Protein AF-T0TE32-F1 (afdb_monomer_lite)

Sequence (112 aa):
MQHVFIIGSRGLPAKYGGFETFVEELVKNKQSSDIVYHVACLSDDKHHTHFKYEGADCFTIKAPKIGPARVIAYDMMAITYGLKMVKRSGIKNLFFISWATRLVLLLRPLQD

Radius of gyration: 13.44 Å; chains: 1; bounding box: 39×27×35 Å

Structure (mmCIF, N/CA/C/O backbone):
data_AF-T0TE32-F1
#
_entry.id   AF-T0TE32-F1
#
loop_
_atom_site.group_PDB
_atom_site.id
_atom_site.type_symbol
_atom_site.label_atom_id
_atom_site.label_alt_id
_atom_site.label_comp_id
_atom_site.label_asym_id
_atom_site.label_entity_id
_atom_site.label_seq_id
_atom_site.pdbx_PDB_ins_code
_atom_site.Cartn_x
_atom_site.Cartn_y
_atom_site.Cartn_z
_atom_site.occupancy
_atom_site.B_iso_or_equiv
_atom_site.auth_seq_id
_atom_site.auth_comp_id
_atom_site.auth_asym_id
_atom_site.auth_atom_id
_atom_site.pdbx_PDB_model_num
ATOM 1 N N . MET A 1 1 ? -19.219 1.142 9.852 1.00 81.06 1 MET A N 1
ATOM 2 C CA . MET A 1 1 ? -17.864 0.766 9.408 1.00 81.06 1 MET A CA 1
ATOM 3 C C . MET A 1 1 ? -17.471 1.600 8.194 1.00 81.06 1 MET A C 1
ATOM 5 O O . MET A 1 1 ? -18.241 1.676 7.240 1.00 81.06 1 MET A O 1
ATOM 9 N N . GLN A 1 2 ? -16.334 2.284 8.265 1.00 84.38 2 GLN A N 1
ATOM 10 C CA . GLN A 1 2 ? -15.819 3.203 7.250 1.00 84.38 2 GLN A CA 1
ATOM 11 C C . GLN A 1 2 ? -14.588 2.590 6.586 1.00 84.38 2 GLN A C 1
ATOM 13 O O . GLN A 1 2 ? -13.677 2.140 7.275 1.00 84.38 2 GLN A O 1
ATOM 18 N N . HIS A 1 3 ? -14.550 2.587 5.255 1.00 88.94 3 HIS A N 1
ATOM 19 C CA . HIS A 1 3 ? -13.437 2.016 4.505 1.00 88.94 3 HIS A CA 1
ATOM 20 C C . HIS A 1 3 ? -12.586 3.125 3.889 1.00 88.94 3 HIS A C 1
ATOM 22 O O . HIS A 1 3 ? -13.089 4.003 3.182 1.00 88.94 3 HIS A O 1
ATOM 28 N N . VAL A 1 4 ? -11.285 3.073 4.156 1.00 89.50 4 VAL A N 1
ATOM 29 C CA . VAL A 1 4 ? -10.306 4.058 3.696 1.00 89.50 4 VAL A CA 1
ATOM 30 C C . VAL A 1 4 ? -9.287 3.345 2.821 1.00 89.50 4 VAL A C 1
ATOM 32 O O . VAL A 1 4 ? -8.547 2.488 3.295 1.00 89.50 4 VAL A O 1
ATOM 35 N N . PHE A 1 5 ? -9.259 3.691 1.539 1.00 91.06 5 PHE A N 1
ATOM 36 C CA . PHE A 1 5 ? -8.323 3.159 0.562 1.00 91.06 5 PHE A CA 1
ATOM 37 C C . PHE A 1 5 ? -7.152 4.127 0.390 1.00 91.06 5 PHE A C 1
ATOM 39 O O . PHE A 1 5 ? -7.321 5.307 0.085 1.00 91.06 5 PHE A O 1
ATOM 46 N N . ILE A 1 6 ? -5.943 3.623 0.582 1.00 91.19 6 ILE A N 1
ATOM 47 C CA . ILE A 1 6 ? -4.711 4.402 0.526 1.00 91.19 6 ILE A CA 1
ATOM 48 C C . ILE A 1 6 ? -3.917 3.933 -0.688 1.00 91.19 6 ILE A C 1
ATOM 50 O O . ILE A 1 6 ? -3.513 2.772 -0.770 1.00 91.19 6 ILE A O 1
ATOM 54 N N . ILE A 1 7 ? -3.714 4.844 -1.635 1.00 89.44 7 ILE A N 1
ATOM 55 C CA . ILE A 1 7 ? -3.058 4.615 -2.922 1.00 89.44 7 ILE A CA 1
ATOM 56 C C . ILE A 1 7 ? -1.812 5.507 -3.003 1.00 89.44 7 ILE A C 1
ATOM 58 O O . ILE A 1 7 ? -1.725 6.537 -2.341 1.00 89.44 7 ILE A O 1
ATOM 62 N N . GLY A 1 8 ? -0.808 5.108 -3.779 1.00 83.88 8 GLY A N 1
ATOM 63 C CA . GLY A 1 8 ? 0.443 5.863 -3.902 1.00 83.88 8 GLY A CA 1
ATOM 64 C C . GLY A 1 8 ? 1.487 5.565 -2.820 1.00 83.88 8 GLY A C 1
ATOM 65 O O . GLY A 1 8 ? 2.604 6.067 -2.907 1.00 83.88 8 GLY A O 1
ATOM 66 N N . SER A 1 9 ? 1.183 4.711 -1.834 1.00 87.50 9 SER A N 1
ATOM 67 C CA . SER A 1 9 ? 2.230 4.048 -1.038 1.00 87.50 9 SER A CA 1
ATOM 68 C C . SER A 1 9 ? 2.878 2.948 -1.882 1.00 87.50 9 SER A C 1
ATOM 70 O O . SER A 1 9 ? 2.169 2.266 -2.625 1.00 87.50 9 SER A O 1
ATOM 72 N N . ARG A 1 10 ? 4.200 2.729 -1.788 1.00 88.06 10 ARG A N 1
ATOM 73 C CA . ARG A 1 10 ? 4.812 1.535 -2.412 1.00 88.06 10 ARG A CA 1
ATOM 74 C C . ARG A 1 10 ? 4.502 0.267 -1.623 1.00 88.06 10 ARG A C 1
ATOM 76 O O . ARG A 1 10 ? 4.596 -0.820 -2.184 1.00 88.06 10 ARG A O 1
ATOM 83 N N . GLY A 1 11 ? 4.089 0.398 -0.368 1.00 89.19 11 GLY A N 1
ATOM 84 C CA . GLY A 1 11 ? 3.579 -0.692 0.446 1.00 89.19 11 GLY A CA 1
ATOM 85 C C . GLY A 1 11 ? 3.918 -0.536 1.921 1.00 89.19 11 GLY A C 1
ATOM 86 O O . GLY A 1 11 ? 4.486 0.469 2.341 1.00 89.19 11 GLY A O 1
ATOM 87 N N . LEU A 1 12 ? 3.542 -1.553 2.689 1.00 92.81 12 LEU A N 1
ATOM 88 C CA . LEU A 1 12 ? 3.863 -1.702 4.104 1.00 92.81 12 LEU A CA 1
ATOM 89 C C . LEU A 1 12 ? 4.585 -3.044 4.324 1.00 92.81 12 LEU A C 1
ATOM 91 O O . LEU A 1 12 ? 4.244 -4.014 3.634 1.00 92.81 12 LEU A O 1
ATOM 95 N N . PRO A 1 13 ? 5.558 -3.142 5.249 1.00 94.31 13 PRO A N 1
ATOM 96 C CA . PRO A 1 13 ? 6.126 -2.073 6.085 1.00 94.31 13 PRO A CA 1
ATOM 97 C C . PRO A 1 13 ? 6.863 -1.001 5.269 1.00 94.31 13 PRO A C 1
ATOM 99 O O . PRO A 1 13 ? 7.302 -1.268 4.145 1.00 94.31 13 PRO A O 1
ATOM 102 N N . ALA A 1 14 ? 6.996 0.200 5.833 1.00 92.88 14 ALA A N 1
ATOM 103 C CA . ALA A 1 14 ? 7.670 1.313 5.168 1.00 92.88 14 ALA A CA 1
ATOM 104 C C . ALA A 1 14 ? 9.163 1.011 4.948 1.00 92.88 14 ALA A C 1
ATOM 106 O O . ALA A 1 14 ? 9.855 0.549 5.854 1.00 92.88 14 ALA A O 1
ATOM 107 N N . LYS A 1 15 ? 9.676 1.287 3.743 1.00 90.69 15 LYS A N 1
ATOM 108 C CA . LYS A 1 15 ? 11.087 1.038 3.384 1.00 90.69 15 LYS A CA 1
ATOM 109 C C . LYS A 1 15 ? 11.825 2.289 2.937 1.00 90.69 15 LYS A C 1
ATOM 111 O O . LYS A 1 15 ? 13.032 2.378 3.136 1.00 90.69 15 LYS A O 1
ATOM 116 N N . TYR A 1 16 ? 11.120 3.234 2.318 1.00 82.69 16 TYR A N 1
ATOM 117 C CA . TYR A 1 16 ? 11.744 4.387 1.660 1.00 82.69 16 TYR A CA 1
ATOM 118 C C . TYR A 1 16 ? 11.453 5.727 2.349 1.00 82.69 16 TYR A C 1
ATOM 120 O O . TYR A 1 16 ? 11.928 6.764 1.889 1.00 82.69 16 TYR A O 1
ATOM 128 N N . GLY A 1 17 ? 10.703 5.719 3.454 1.00 84.88 17 GLY A N 1
ATOM 129 C CA . GLY A 1 17 ? 10.315 6.936 4.163 1.00 84.88 17 GLY A CA 1
ATOM 130 C C . GLY A 1 17 ? 9.141 7.675 3.509 1.00 84.88 17 GLY A C 1
ATOM 131 O O . GLY A 1 17 ? 8.406 7.133 2.679 1.00 84.88 17 GLY A O 1
ATOM 132 N N . GLY A 1 18 ? 8.951 8.942 3.880 1.00 87.19 18 GLY A N 1
ATOM 133 C CA . GLY A 1 18 ? 7.950 9.821 3.270 1.00 87.19 18 GLY A CA 1
ATOM 134 C C . GLY A 1 18 ? 6.516 9.327 3.477 1.00 87.19 18 GLY A C 1
ATOM 135 O O . GLY A 1 18 ? 6.079 9.120 4.610 1.00 87.19 18 GLY A O 1
ATOM 136 N N . PHE A 1 19 ? 5.769 9.151 2.382 1.00 87.25 19 PHE A N 1
ATOM 137 C CA . PHE A 1 19 ? 4.373 8.712 2.456 1.00 87.25 19 PHE A CA 1
ATOM 138 C C . PHE A 1 19 ? 4.215 7.324 3.068 1.00 87.25 19 PHE A C 1
ATOM 140 O O . PHE A 1 19 ? 3.259 7.101 3.799 1.00 87.25 19 PHE A O 1
ATOM 147 N N . GLU A 1 20 ? 5.147 6.404 2.805 1.00 90.69 20 GLU A N 1
ATOM 148 C CA . GLU A 1 20 ? 5.081 5.050 3.364 1.00 90.69 20 GLU A CA 1
ATOM 149 C C . GLU A 1 20 ? 5.088 5.093 4.892 1.00 90.69 20 GLU A C 1
ATOM 151 O O . GLU A 1 20 ? 4.255 4.448 5.518 1.00 90.69 20 GLU A O 1
ATOM 156 N N . THR A 1 21 ? 5.963 5.910 5.489 1.00 92.56 21 THR A N 1
ATOM 157 C CA . THR A 1 21 ? 6.028 6.089 6.947 1.00 92.56 21 THR A CA 1
ATOM 158 C C . THR A 1 21 ? 4.767 6.746 7.490 1.00 92.56 21 THR A C 1
ATOM 160 O O . THR A 1 21 ? 4.251 6.309 8.510 1.00 92.56 21 THR A O 1
ATOM 163 N N . PHE A 1 22 ? 4.226 7.754 6.800 1.00 91.44 22 PHE A N 1
ATOM 164 C CA . PHE A 1 22 ? 2.951 8.353 7.198 1.00 91.44 22 PHE A CA 1
ATOM 165 C C . PHE A 1 22 ? 1.821 7.315 7.221 1.00 91.44 22 PHE A C 1
ATOM 167 O O . PHE A 1 22 ? 1.066 7.248 8.186 1.00 91.44 22 PHE A O 1
ATOM 174 N N . VAL A 1 23 ? 1.713 6.493 6.174 1.00 92.38 23 VAL A N 1
ATOM 175 C CA . VAL A 1 23 ? 0.691 5.443 6.082 1.00 92.38 23 VAL A CA 1
ATOM 176 C C . VAL A 1 23 ? 0.921 4.368 7.139 1.00 92.38 23 VAL A C 1
ATOM 178 O O . VAL A 1 23 ? -0.040 3.911 7.749 1.00 92.38 23 VAL A O 1
ATOM 181 N N . GLU A 1 24 ? 2.173 3.989 7.383 1.00 95.06 24 GLU A N 1
ATOM 182 C CA . GLU A 1 24 ? 2.530 3.034 8.424 1.00 95.06 24 GLU A CA 1
ATOM 183 C C . GLU A 1 24 ? 2.109 3.528 9.815 1.00 95.06 24 GLU A C 1
ATOM 185 O O . GLU A 1 24 ? 1.425 2.812 10.545 1.00 95.06 24 GLU A O 1
ATOM 190 N N . GLU A 1 25 ? 2.444 4.768 10.167 1.00 94.94 25 GLU A N 1
ATOM 191 C CA . GLU A 1 25 ? 2.040 5.352 11.447 1.00 94.94 25 GLU A CA 1
ATOM 192 C C . GLU A 1 25 ? 0.522 5.561 11.531 1.00 94.94 25 GLU A C 1
ATOM 194 O O . GLU A 1 25 ? -0.063 5.370 12.596 1.00 94.94 25 GLU A O 1
ATOM 199 N N . LEU A 1 26 ? -0.147 5.870 10.415 1.00 91.94 26 LEU A N 1
ATOM 200 C CA . LEU A 1 26 ? -1.606 5.980 10.353 1.00 91.94 26 LEU A CA 1
ATOM 201 C C . LEU A 1 26 ? -2.305 4.646 10.660 1.00 91.94 26 LEU A C 1
ATOM 203 O O . LEU A 1 26 ? -3.320 4.642 11.361 1.00 91.94 26 LEU A O 1
ATOM 207 N N . VAL A 1 27 ? -1.788 3.522 10.144 1.00 93.75 27 VAL A N 1
ATOM 208 C CA . VAL A 1 27 ? -2.381 2.201 10.409 1.00 93.75 27 VAL A CA 1
ATOM 209 C C . VAL A 1 27 ? -2.044 1.689 11.810 1.00 93.75 27 VAL A C 1
ATOM 211 O O . VAL A 1 27 ? -2.934 1.144 12.460 1.00 93.75 27 VAL A O 1
ATOM 214 N N . LYS A 1 28 ? -0.821 1.927 12.311 1.00 94.94 28 LYS A N 1
ATOM 215 C CA . LYS A 1 28 ? -0.409 1.565 13.682 1.00 94.94 28 LYS A CA 1
ATOM 216 C C . LYS A 1 28 ? -1.226 2.309 14.737 1.00 94.94 28 LYS A C 1
ATOM 218 O O . LYS A 1 28 ? -1.711 1.709 15.689 1.00 94.94 28 LYS A O 1
ATOM 223 N N . ASN A 1 29 ? -1.423 3.615 14.551 1.00 93.62 29 ASN A N 1
ATOM 224 C CA . ASN A 1 29 ? -2.108 4.480 15.516 1.00 93.62 29 ASN A CA 1
ATOM 225 C C . ASN A 1 29 ? -3.624 4.582 15.256 1.00 93.62 29 ASN A C 1
ATOM 227 O O . ASN A 1 29 ? -4.251 5.612 15.533 1.00 93.62 29 ASN A O 1
ATOM 231 N N . LYS A 1 30 ? -4.232 3.524 14.702 1.00 91.69 30 LYS A N 1
ATOM 232 C CA . LYS A 1 30 ? -5.666 3.457 14.396 1.00 91.69 30 LYS A CA 1
ATOM 233 C C . LYS A 1 30 ? -6.509 3.679 15.662 1.00 91.69 30 LYS A C 1
ATOM 235 O O . LYS A 1 30 ? -6.492 2.870 16.580 1.00 91.69 30 LYS A O 1
ATOM 240 N N . GLN A 1 31 ? -7.307 4.749 15.660 1.00 87.94 31 GLN A N 1
ATOM 241 C CA . GLN A 1 31 ? -8.074 5.200 16.832 1.00 87.94 31 GLN A CA 1
ATOM 242 C C . GLN A 1 31 ? -9.407 4.468 17.053 1.00 87.94 31 GLN A C 1
ATOM 244 O O . GLN A 1 31 ? -9.917 4.443 18.167 1.00 87.94 31 GLN A O 1
ATOM 249 N N . SER A 1 32 ? -10.006 3.895 16.005 1.00 91.06 32 SER A N 1
ATOM 250 C CA . SER A 1 32 ? -11.308 3.223 16.098 1.00 91.06 32 SER A CA 1
ATOM 251 C C . SER A 1 32 ? -11.333 1.951 15.270 1.00 91.06 32 SER A C 1
ATOM 253 O O . SER A 1 32 ? -10.919 1.956 14.111 1.00 91.06 32 SER A O 1
ATOM 255 N N . SER A 1 33 ? -11.867 0.871 15.843 1.00 88.81 33 SER A N 1
ATOM 256 C CA . SER A 1 33 ? -12.093 -0.407 15.162 1.00 88.81 33 SER A CA 1
ATOM 257 C C . SER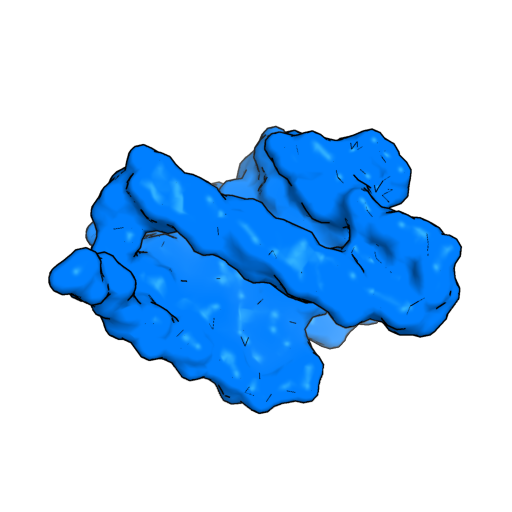 A 1 33 ? -13.048 -0.287 13.970 1.00 88.81 33 SER A C 1
ATOM 259 O O . SER A 1 33 ? -12.906 -1.070 13.030 1.00 88.81 33 SER A O 1
ATOM 261 N N . ASP A 1 34 ? -13.914 0.732 13.948 1.00 89.50 34 ASP A N 1
ATOM 262 C CA . ASP A 1 34 ? -14.876 0.998 12.872 1.00 89.50 34 ASP A CA 1
ATOM 263 C C . ASP A 1 34 ? -14.235 1.440 11.551 1.00 89.50 34 ASP A C 1
ATOM 265 O O . ASP A 1 34 ? -14.927 1.488 10.530 1.00 89.50 34 ASP A O 1
ATOM 269 N N . ILE A 1 35 ? -12.939 1.770 11.549 1.00 88.81 35 ILE A N 1
ATOM 270 C CA . ILE A 1 35 ? -12.198 2.187 10.355 1.00 88.81 35 ILE A CA 1
ATOM 271 C C . ILE A 1 35 ? -11.418 1.002 9.788 1.00 88.81 35 ILE A C 1
ATOM 273 O O . ILE A 1 35 ? -10.570 0.424 10.459 1.00 88.81 35 ILE A O 1
ATOM 277 N N . VAL A 1 36 ? -11.635 0.652 8.527 1.00 90.62 36 VAL A N 1
ATOM 278 C CA . VAL A 1 36 ? -10.853 -0.380 7.837 1.00 90.62 36 VAL A CA 1
ATOM 279 C C . VAL A 1 36 ? -9.961 0.285 6.798 1.00 90.62 36 VAL A C 1
ATOM 281 O O . VAL A 1 36 ? -10.450 0.876 5.835 1.00 90.62 36 VAL A O 1
ATOM 284 N N . TYR A 1 37 ? -8.648 0.178 6.994 1.00 93.62 37 TYR A N 1
ATOM 285 C CA . TYR A 1 37 ? -7.660 0.643 6.026 1.00 93.62 37 TYR A CA 1
ATOM 286 C C . TYR A 1 37 ? -7.384 -0.438 4.983 1.00 93.62 37 TYR A C 1
ATOM 288 O O . TYR A 1 37 ? -7.094 -1.582 5.337 1.00 93.62 37 TYR A O 1
ATOM 296 N N . HIS A 1 38 ? -7.444 -0.053 3.711 1.00 94.06 38 HIS A N 1
ATOM 297 C CA . HIS A 1 38 ? -7.044 -0.857 2.564 1.00 94.06 38 HIS A CA 1
ATOM 298 C C . HIS A 1 38 ? -5.868 -0.165 1.869 1.00 94.06 38 HIS A C 1
ATOM 300 O O . HIS A 1 38 ? -6.033 0.928 1.333 1.00 94.06 38 HIS A O 1
ATOM 306 N N . VAL A 1 39 ? -4.679 -0.760 1.881 1.00 94.94 39 VAL A N 1
ATOM 307 C CA . VAL A 1 39 ? -3.453 -0.116 1.387 1.00 94.94 39 VAL A CA 1
ATOM 308 C C . VAL A 1 39 ? -2.980 -0.811 0.118 1.00 94.94 39 VAL A C 1
ATOM 310 O O . VAL A 1 39 ? -2.667 -2.002 0.130 1.00 94.94 39 VAL A O 1
ATOM 313 N N . ALA A 1 40 ? -2.898 -0.068 -0.984 1.00 95.19 40 ALA A N 1
ATOM 314 C CA . ALA A 1 40 ? -2.260 -0.575 -2.188 1.00 95.19 40 ALA A CA 1
ATOM 315 C C . ALA A 1 40 ? -0.752 -0.722 -1.954 1.00 95.19 40 ALA A C 1
ATOM 317 O O . ALA A 1 40 ? -0.108 0.174 -1.404 1.00 95.19 40 ALA A O 1
ATOM 318 N N . CYS A 1 41 ? -0.193 -1.848 -2.391 1.00 95.12 41 CYS A N 1
ATOM 319 C CA . CYS A 1 41 ? 1.237 -2.129 -2.336 1.00 95.12 41 CYS A CA 1
ATOM 320 C C . CYS A 1 41 ? 1.764 -2.434 -3.739 1.00 95.12 41 CYS A C 1
ATOM 322 O O . CYS A 1 41 ? 1.262 -3.330 -4.423 1.00 95.12 41 CYS A O 1
ATOM 324 N N . LEU A 1 42 ? 2.805 -1.733 -4.175 1.00 93.62 42 LEU A N 1
ATOM 325 C CA . LEU A 1 42 ? 3.477 -2.027 -5.433 1.00 93.62 42 LEU A CA 1
ATOM 326 C C . LEU A 1 42 ? 4.218 -3.362 -5.302 1.00 93.62 42 LEU A C 1
ATOM 328 O O . LEU A 1 42 ? 4.948 -3.595 -4.342 1.00 93.62 42 LEU A O 1
ATOM 332 N N . SER A 1 43 ? 4.047 -4.244 -6.282 1.00 93.94 43 SER A N 1
ATOM 333 C CA . SER A 1 43 ? 4.756 -5.523 -6.330 1.00 93.94 43 SER A CA 1
ATOM 334 C C . SER A 1 43 ? 5.350 -5.764 -7.714 1.00 93.94 43 SER A C 1
ATOM 336 O O . SER A 1 43 ? 4.820 -5.306 -8.727 1.00 93.94 43 SER A O 1
ATOM 338 N N . ASP A 1 44 ? 6.462 -6.493 -7.765 1.00 92.75 44 ASP A N 1
ATOM 339 C CA . ASP A 1 44 ? 7.025 -7.012 -9.013 1.00 92.75 44 ASP A CA 1
ATOM 340 C C . ASP A 1 44 ? 6.450 -8.393 -9.377 1.00 92.75 44 ASP A C 1
ATOM 342 O O . ASP A 1 44 ? 6.378 -8.746 -10.558 1.00 92.75 44 ASP A O 1
ATOM 346 N N . ASP A 1 45 ? 5.945 -9.134 -8.387 1.00 93.31 45 ASP A N 1
ATOM 347 C CA . ASP A 1 45 ? 5.619 -10.556 -8.540 1.00 93.31 45 ASP A CA 1
ATOM 348 C C . ASP A 1 45 ? 4.132 -10.852 -8.352 1.00 93.31 45 ASP A C 1
ATOM 350 O O . ASP A 1 45 ? 3.557 -11.625 -9.118 1.00 93.31 45 ASP A O 1
ATOM 354 N N . LYS A 1 46 ? 3.487 -10.205 -7.374 1.00 95.12 46 LYS A N 1
ATOM 355 C CA . LYS A 1 46 ? 2.124 -10.526 -6.934 1.00 95.12 46 LYS A CA 1
ATOM 356 C C . LYS A 1 46 ? 1.116 -9.489 -7.414 1.00 95.12 46 LYS A C 1
ATOM 358 O O . LYS A 1 46 ? 1.310 -8.288 -7.248 1.00 95.12 46 LYS A O 1
ATOM 363 N N . HIS A 1 47 ? -0.025 -9.938 -7.923 1.00 96.19 47 HIS A N 1
ATOM 364 C CA . HIS A 1 47 ? -1.119 -9.067 -8.359 1.00 96.19 47 HIS A CA 1
ATOM 365 C C . HIS A 1 47 ? -2.412 -9.462 -7.640 1.00 96.19 47 HIS A C 1
ATOM 367 O O . HIS A 1 47 ? -2.721 -10.648 -7.555 1.00 96.19 47 HIS A O 1
ATOM 373 N N . HIS A 1 48 ? -3.131 -8.480 -7.092 1.00 96.00 48 HIS A N 1
ATOM 374 C CA . HIS A 1 48 ? -4.359 -8.655 -6.307 1.00 96.00 48 HIS A CA 1
ATOM 375 C C . HIS A 1 48 ? -4.228 -9.656 -5.145 1.00 96.00 48 HIS A C 1
ATOM 377 O O . HIS A 1 48 ? -5.196 -10.307 -4.762 1.00 96.00 48 HIS A O 1
ATOM 383 N N . THR A 1 49 ? -3.026 -9.810 -4.583 1.00 96.69 49 THR A N 1
ATOM 384 C CA . THR A 1 49 ? -2.807 -10.657 -3.406 1.00 96.69 49 THR A CA 1
ATOM 385 C C . THR A 1 49 ? -2.961 -9.817 -2.151 1.00 96.69 49 THR A C 1
ATOM 387 O O . THR A 1 49 ? -2.399 -8.726 -2.077 1.00 96.69 49 THR A O 1
ATOM 390 N N . HIS A 1 50 ? -3.701 -10.331 -1.174 1.00 96.94 50 HIS A N 1
ATOM 391 C CA . HIS A 1 50 ? -3.974 -9.636 0.077 1.00 96.94 50 HIS A CA 1
ATOM 392 C C . HIS A 1 50 ? -3.112 -10.182 1.213 1.00 96.94 50 HIS A C 1
ATOM 394 O O . HIS A 1 50 ? -2.874 -11.387 1.305 1.00 96.94 50 HIS A O 1
ATOM 400 N N . PHE A 1 51 ? -2.666 -9.293 2.091 1.00 96.81 51 PHE A N 1
ATOM 401 C CA . PHE A 1 51 ? -2.028 -9.631 3.356 1.00 96.81 51 PHE A CA 1
ATOM 402 C C . PHE A 1 51 ? -2.427 -8.622 4.431 1.00 96.81 51 PHE A C 1
ATOM 404 O O . PHE A 1 51 ? -2.903 -7.527 4.134 1.00 96.81 51 PHE A O 1
ATOM 411 N N . LYS A 1 52 ? -2.254 -8.997 5.698 1.00 96.38 52 LYS A N 1
ATOM 412 C CA . LYS A 1 52 ? -2.530 -8.114 6.831 1.00 96.38 52 LYS A CA 1
ATOM 413 C C . LYS A 1 52 ? -1.242 -7.512 7.367 1.00 96.38 52 LYS A C 1
ATOM 415 O O . LYS A 1 52 ? -0.246 -8.215 7.509 1.00 96.38 52 LYS A O 1
ATOM 420 N N . TYR A 1 53 ? -1.296 -6.227 7.689 1.00 96.31 53 TYR A N 1
ATOM 421 C CA . TYR A 1 53 ? -0.232 -5.513 8.385 1.00 96.31 53 TYR A CA 1
ATOM 422 C C . TYR A 1 53 ? -0.872 -4.494 9.324 1.00 96.31 53 TYR A C 1
ATOM 424 O O . TYR A 1 53 ? -1.667 -3.679 8.864 1.00 96.31 53 TYR A O 1
ATOM 432 N N . GLU A 1 54 ? -0.600 -4.585 10.629 1.00 94.44 54 GLU A N 1
ATOM 433 C CA . GLU A 1 54 ? -1.183 -3.692 11.651 1.00 94.44 54 GLU A CA 1
ATOM 434 C C . GLU A 1 54 ? -2.718 -3.550 11.530 1.00 94.44 54 GLU A C 1
ATOM 436 O O . GLU A 1 54 ? -3.302 -2.472 11.600 1.00 94.44 54 GLU A O 1
ATOM 441 N N . GLY A 1 55 ? -3.401 -4.664 11.234 1.00 92.12 55 GLY A N 1
ATOM 442 C CA . GLY A 1 55 ? -4.854 -4.711 11.017 1.00 92.12 55 GLY A CA 1
ATOM 443 C C . GLY A 1 55 ? -5.348 -4.165 9.665 1.00 92.12 55 GLY A C 1
ATOM 444 O O . GLY A 1 55 ? -6.481 -4.468 9.267 1.00 92.12 55 GLY A O 1
ATOM 445 N N . ALA A 1 56 ? -4.515 -3.439 8.915 1.00 94.75 56 ALA A N 1
ATOM 446 C CA . ALA A 1 56 ? -4.822 -2.976 7.566 1.00 94.75 56 ALA A CA 1
ATOM 447 C C . ALA A 1 56 ? -4.825 -4.134 6.556 1.00 94.75 56 ALA A C 1
ATOM 449 O O . ALA A 1 56 ? -4.051 -5.088 6.659 1.00 94.75 56 ALA A O 1
ATOM 450 N N . ASP A 1 57 ? -5.725 -4.060 5.577 1.00 95.62 57 ASP A N 1
ATOM 451 C CA . ASP A 1 57 ? -5.767 -4.941 4.412 1.00 95.62 57 ASP A CA 1
ATOM 452 C C . ASP A 1 57 ? -4.849 -4.402 3.311 1.00 95.62 57 ASP A C 1
ATOM 454 O O . ASP A 1 57 ? -5.163 -3.418 2.649 1.00 95.62 57 ASP A O 1
ATOM 458 N N . CYS A 1 58 ? -3.697 -5.025 3.121 1.00 96.44 58 CYS A N 1
ATOM 459 C CA . CYS A 1 58 ? -2.733 -4.619 2.112 1.00 96.44 58 CYS A CA 1
ATOM 460 C C . CYS A 1 58 ? -2.925 -5.463 0.852 1.00 96.44 58 CYS A C 1
ATOM 462 O O . CYS A 1 58 ? -2.795 -6.685 0.908 1.00 96.44 58 CYS A O 1
ATOM 464 N N . PHE A 1 59 ? -3.201 -4.828 -0.288 1.00 96.50 59 PHE A N 1
ATOM 465 C CA . PHE A 1 59 ? -3.408 -5.520 -1.560 1.00 96.50 59 PHE A CA 1
ATOM 466 C C . PHE A 1 59 ? -2.323 -5.166 -2.573 1.00 96.50 59 PHE A C 1
ATOM 468 O O . PHE A 1 59 ? -1.982 -4.001 -2.772 1.00 96.50 59 PHE A O 1
ATOM 475 N N . THR A 1 60 ? -1.762 -6.176 -3.235 1.00 96.81 60 THR A N 1
ATOM 476 C CA . THR A 1 60 ? -0.645 -5.967 -4.157 1.00 96.81 60 THR A CA 1
ATOM 477 C C . THR A 1 60 ? -1.107 -5.587 -5.561 1.00 96.81 60 THR A C 1
ATOM 479 O O . THR A 1 60 ? -2.058 -6.152 -6.099 1.00 96.81 60 THR A O 1
ATOM 482 N N . ILE A 1 61 ? -0.377 -4.688 -6.215 1.00 96.50 61 ILE A N 1
ATOM 483 C CA . ILE A 1 61 ? -0.565 -4.324 -7.618 1.00 96.50 61 ILE A CA 1
ATOM 484 C C . ILE A 1 61 ? 0.758 -4.520 -8.347 1.00 96.50 61 ILE A C 1
ATOM 486 O O . ILE A 1 61 ? 1.739 -3.805 -8.135 1.00 96.50 61 ILE A O 1
ATOM 490 N N . LYS A 1 62 ? 0.762 -5.492 -9.255 1.00 96.12 62 LYS A N 1
ATOM 491 C CA . LYS A 1 62 ? 1.838 -5.686 -10.226 1.00 96.12 62 LYS A CA 1
ATOM 492 C C . LYS A 1 62 ? 1.708 -4.701 -11.385 1.00 96.12 62 LYS A C 1
ATOM 494 O O . LYS A 1 62 ? 1.072 -5.012 -12.388 1.00 96.12 62 LYS A O 1
ATOM 499 N N . ALA A 1 63 ? 2.281 -3.512 -11.224 1.00 93.50 63 ALA A N 1
ATOM 500 C CA . ALA A 1 63 ? 2.304 -2.499 -12.276 1.00 93.50 63 ALA A CA 1
ATOM 501 C C . ALA A 1 63 ? 3.381 -2.811 -13.337 1.00 93.50 63 ALA A C 1
ATOM 503 O O . ALA A 1 63 ? 4.474 -3.265 -12.976 1.00 93.50 63 ALA A O 1
ATOM 504 N N . PRO A 1 64 ? 3.115 -2.544 -14.629 1.00 93.50 64 PRO A N 1
ATOM 505 C CA . PRO A 1 64 ? 4.043 -2.827 -15.718 1.00 93.50 64 PRO A CA 1
ATOM 506 C C . PRO A 1 64 ? 5.324 -1.987 -15.606 1.00 93.50 64 PRO A C 1
ATOM 508 O O . PRO A 1 64 ? 5.305 -0.842 -15.153 1.00 93.50 64 PRO A O 1
ATOM 511 N N . LYS A 1 65 ? 6.459 -2.547 -16.041 1.00 91.75 65 LYS A N 1
ATOM 512 C CA . LYS A 1 65 ? 7.786 -1.907 -15.967 1.00 91.75 65 LYS A CA 1
ATOM 513 C C . LYS A 1 65 ? 8.008 -0.908 -17.116 1.00 91.75 65 LYS A C 1
ATOM 515 O O . LYS A 1 65 ? 8.937 -1.048 -17.898 1.00 91.75 65 LYS A O 1
ATOM 520 N N . ILE A 1 66 ? 7.155 0.111 -17.203 1.00 91.62 66 ILE A N 1
ATOM 521 C CA . ILE A 1 66 ? 7.172 1.159 -18.244 1.00 91.62 66 ILE A CA 1
ATOM 522 C C . ILE A 1 66 ? 7.980 2.405 -17.827 1.00 91.62 66 ILE A C 1
ATOM 524 O O . ILE A 1 66 ? 7.603 3.541 -18.112 1.00 91.62 66 ILE A O 1
ATOM 528 N N . GLY A 1 67 ? 9.081 2.204 -17.095 1.00 89.94 67 GLY A N 1
ATOM 529 C CA . GLY A 1 67 ? 9.929 3.300 -16.617 1.00 89.94 67 GLY A CA 1
ATOM 530 C C . GLY A 1 67 ? 9.191 4.256 -15.660 1.00 89.94 67 GLY A C 1
ATOM 531 O O . GLY A 1 67 ? 8.444 3.782 -14.799 1.00 89.94 67 GLY A O 1
ATOM 532 N N . PRO A 1 68 ? 9.365 5.588 -15.783 1.00 85.12 68 PRO A N 1
ATOM 533 C CA . PRO A 1 68 ? 8.733 6.572 -14.894 1.00 85.12 68 PRO A CA 1
ATOM 534 C C . PRO A 1 68 ? 7.200 6.490 -14.854 1.00 85.12 68 PRO A C 1
ATOM 536 O O . PRO A 1 68 ? 6.590 6.708 -13.808 1.00 85.12 68 PRO A O 1
ATOM 539 N N . ALA A 1 69 ? 6.569 6.093 -15.965 1.00 88.25 69 ALA A N 1
ATOM 540 C CA . ALA A 1 69 ? 5.117 5.944 -16.054 1.00 88.25 69 ALA A CA 1
ATOM 541 C C . ALA A 1 69 ? 4.567 4.798 -15.182 1.00 88.25 69 ALA A C 1
ATOM 543 O O . ALA A 1 69 ? 3.356 4.710 -14.970 1.00 88.25 69 ALA A O 1
ATOM 544 N N . ARG A 1 70 ? 5.435 3.938 -14.624 1.00 90.31 70 ARG A N 1
ATOM 545 C CA . ARG A 1 70 ? 5.045 2.833 -13.737 1.00 90.31 70 ARG A CA 1
ATOM 546 C C . ARG A 1 70 ? 4.248 3.315 -12.529 1.00 90.31 70 ARG A C 1
ATOM 548 O O . ARG A 1 70 ? 3.330 2.619 -12.113 1.00 90.31 70 ARG A O 1
ATOM 555 N N . VAL A 1 71 ? 4.585 4.485 -11.987 1.00 86.00 71 VAL A N 1
ATOM 556 C CA . VAL A 1 71 ? 3.898 5.055 -10.818 1.00 86.00 71 VAL A CA 1
ATOM 557 C C . VAL A 1 71 ? 2.457 5.434 -11.167 1.00 86.00 71 VAL A C 1
ATOM 559 O O . VAL A 1 71 ? 1.536 5.086 -10.438 1.00 86.00 71 VAL A O 1
ATOM 562 N N . ILE A 1 72 ? 2.245 6.044 -12.335 1.00 87.38 72 ILE A N 1
ATOM 563 C CA . ILE A 1 72 ? 0.907 6.410 -12.822 1.00 87.38 72 ILE A CA 1
ATOM 564 C C . ILE A 1 72 ? 0.082 5.148 -13.105 1.00 87.38 72 ILE A C 1
ATOM 566 O O . ILE A 1 72 ? -1.063 5.037 -12.669 1.00 87.38 72 ILE A O 1
ATOM 570 N N . ALA A 1 73 ? 0.673 4.163 -13.792 1.00 90.81 73 ALA A N 1
ATOM 571 C CA . ALA A 1 73 ? 0.005 2.893 -14.069 1.00 90.81 73 ALA A CA 1
ATOM 572 C C . ALA A 1 73 ? -0.369 2.150 -12.779 1.00 90.81 73 ALA A C 1
ATOM 574 O O . ALA A 1 73 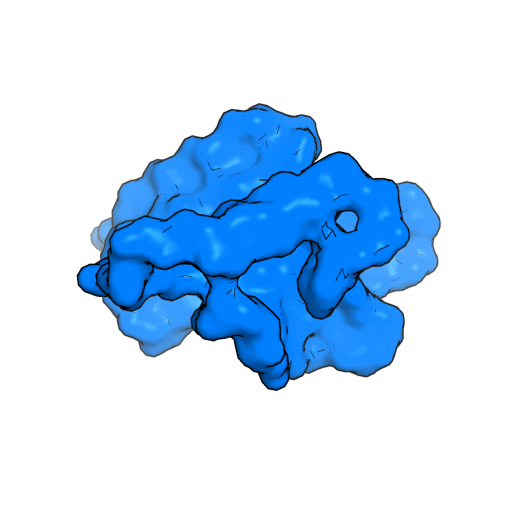? -1.464 1.601 -12.680 1.00 90.81 73 ALA A O 1
ATOM 575 N N . TYR A 1 74 ? 0.523 2.160 -11.787 1.00 92.19 74 TYR A N 1
ATOM 576 C CA . TYR A 1 74 ? 0.265 1.608 -10.464 1.00 92.19 74 TYR A CA 1
ATOM 577 C C . TYR A 1 74 ? -0.951 2.262 -9.806 1.00 92.19 74 TYR A C 1
ATOM 579 O O . TYR A 1 74 ? -1.884 1.545 -9.443 1.00 92.19 74 TYR A O 1
ATOM 587 N N . ASP A 1 75 ? -0.985 3.593 -9.719 1.00 89.38 75 ASP A N 1
ATOM 588 C CA . ASP A 1 75 ? -2.086 4.315 -9.078 1.00 89.38 75 ASP A CA 1
ATOM 589 C C . ASP A 1 75 ? -3.422 4.055 -9.788 1.00 89.38 75 ASP A C 1
ATOM 591 O O . ASP A 1 75 ? -4.420 3.737 -9.138 1.00 89.38 75 ASP A O 1
ATOM 595 N N . MET A 1 76 ? -3.448 4.089 -11.126 1.00 89.56 76 MET A N 1
ATOM 596 C CA . MET A 1 76 ? -4.655 3.791 -11.909 1.00 89.56 76 MET A CA 1
ATOM 597 C C . MET A 1 76 ? -5.161 2.359 -11.687 1.00 89.56 76 MET A C 1
ATOM 599 O O . MET A 1 76 ? -6.366 2.138 -11.517 1.00 89.56 76 MET A O 1
ATOM 603 N N . MET A 1 77 ? -4.256 1.37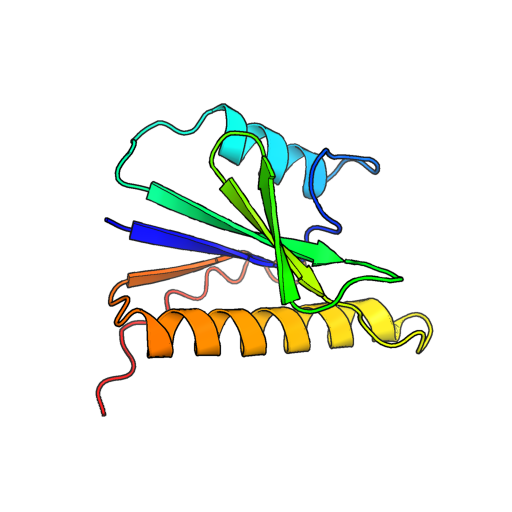6 -11.677 1.00 93.69 77 MET A N 1
ATOM 604 C CA . MET A 1 77 ? -4.602 -0.026 -11.423 1.00 93.69 77 MET A CA 1
ATOM 605 C C . MET A 1 77 ? -5.113 -0.221 -9.995 1.00 93.69 77 MET A C 1
ATOM 607 O O . MET A 1 77 ? -6.110 -0.914 -9.789 1.00 93.69 77 MET A O 1
ATOM 611 N N . ALA A 1 78 ? -4.477 0.427 -9.022 1.00 92.62 78 ALA A N 1
ATOM 612 C CA . ALA A 1 78 ? -4.852 0.356 -7.621 1.00 92.62 78 ALA A CA 1
ATOM 613 C C . ALA A 1 78 ? -6.232 0.983 -7.358 1.00 92.62 78 ALA A C 1
ATOM 615 O O . ALA A 1 78 ? -7.060 0.367 -6.686 1.00 92.62 78 ALA A O 1
ATOM 616 N N . ILE A 1 79 ? -6.528 2.146 -7.955 1.00 89.56 79 ILE A N 1
ATOM 617 C CA . ILE A 1 79 ? -7.860 2.776 -7.908 1.00 89.56 79 ILE A CA 1
ATOM 618 C C . ILE A 1 79 ? -8.902 1.854 -8.542 1.00 89.56 79 ILE A C 1
ATOM 620 O O . ILE A 1 79 ? -9.942 1.589 -7.941 1.00 89.56 79 ILE A O 1
ATOM 624 N N . THR A 1 80 ? -8.617 1.319 -9.732 1.00 91.12 80 THR A N 1
ATOM 625 C CA . THR A 1 80 ? -9.537 0.417 -10.442 1.00 91.12 80 THR A CA 1
ATOM 626 C C . THR A 1 80 ? -9.857 -0.823 -9.610 1.00 91.12 80 THR A C 1
ATOM 628 O O . THR A 1 80 ? -11.014 -1.244 -9.532 1.00 91.12 80 THR A O 1
ATOM 631 N N . TYR A 1 81 ? -8.847 -1.411 -8.970 1.00 93.44 81 TYR A N 1
ATOM 632 C CA . TYR A 1 81 ? -9.037 -2.561 -8.098 1.00 93.44 81 TYR A CA 1
ATOM 633 C C . TYR A 1 81 ? -9.809 -2.196 -6.823 1.00 93.44 81 TYR A C 1
ATOM 635 O O . TYR A 1 81 ? -10.773 -2.882 -6.487 1.00 93.44 81 TYR A O 1
ATOM 643 N N . GLY A 1 82 ? -9.481 -1.071 -6.181 1.00 90.31 82 GLY A N 1
ATOM 644 C CA . GLY A 1 82 ? -10.214 -0.559 -5.022 1.00 90.31 82 GLY A CA 1
ATOM 645 C C . GLY A 1 82 ? -11.698 -0.325 -5.321 1.00 90.31 82 GLY A C 1
ATOM 646 O O . GLY A 1 82 ? -12.560 -0.784 -4.577 1.00 90.31 82 GLY A O 1
ATOM 647 N N . LEU A 1 83 ? -12.027 0.277 -6.469 1.00 87.50 83 LEU A N 1
ATOM 648 C CA . LEU A 1 83 ? -13.416 0.449 -6.911 1.00 87.50 83 LEU A CA 1
ATOM 649 C C . LEU A 1 83 ? -14.128 -0.894 -7.138 1.00 87.50 83 LEU A C 1
ATOM 651 O O . LEU A 1 83 ? -15.303 -1.032 -6.796 1.00 87.50 83 LEU A O 1
ATOM 655 N N . LYS A 1 84 ? -13.434 -1.910 -7.673 1.00 90.38 84 LYS A N 1
ATOM 656 C CA . LYS A 1 84 ? -13.989 -3.271 -7.789 1.00 90.38 84 LYS A CA 1
ATOM 657 C C . LYS A 1 84 ? -14.257 -3.892 -6.417 1.00 90.38 84 LYS A C 1
ATOM 659 O O . LYS A 1 84 ? -15.293 -4.534 -6.255 1.00 90.38 84 LYS A O 1
ATOM 664 N N . MET A 1 85 ? -13.367 -3.699 -5.443 1.00 89.81 85 MET A N 1
ATOM 665 C CA . MET A 1 85 ? -13.578 -4.159 -4.065 1.00 89.81 85 MET A CA 1
ATOM 666 C C . MET A 1 85 ? -14.809 -3.492 -3.440 1.00 89.81 85 MET A C 1
ATOM 668 O O . MET A 1 85 ? -15.662 -4.179 -2.885 1.00 89.81 85 MET A O 1
ATOM 672 N N . VAL A 1 86 ? -14.947 -2.175 -3.602 1.00 86.56 86 VAL A N 1
ATOM 673 C CA . VAL A 1 86 ? -16.087 -1.396 -3.091 1.00 86.56 86 VAL A CA 1
ATOM 674 C C . VAL A 1 86 ? -17.408 -1.881 -3.682 1.00 86.56 86 VAL A C 1
ATOM 676 O O . VAL A 1 86 ? -18.345 -2.140 -2.928 1.00 86.56 86 VAL A O 1
ATOM 679 N N . LYS A 1 87 ? -17.464 -2.072 -5.008 1.00 85.56 87 LYS A N 1
ATOM 680 C CA . LYS A 1 87 ? -18.661 -2.581 -5.696 1.00 85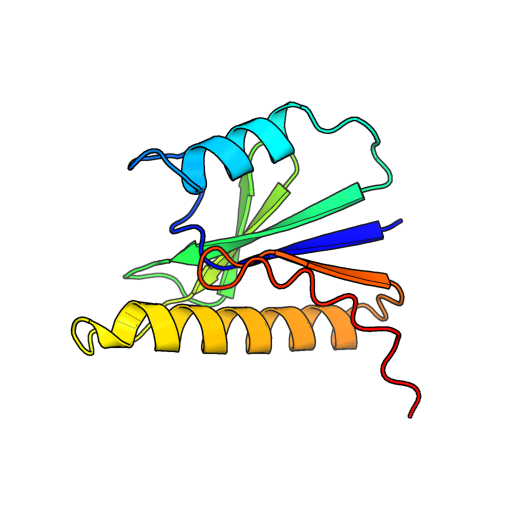.56 87 LYS A CA 1
ATOM 681 C C . LYS A 1 87 ? -19.063 -3.977 -5.218 1.00 85.56 87 LYS A C 1
ATOM 683 O O . LYS A 1 87 ? -20.244 -4.227 -5.021 1.00 85.56 87 LYS A O 1
ATOM 688 N N . ARG A 1 88 ? -18.099 -4.881 -5.012 1.00 85.62 88 ARG A N 1
ATOM 689 C CA . ARG A 1 88 ? -18.373 -6.256 -4.549 1.00 85.62 88 ARG 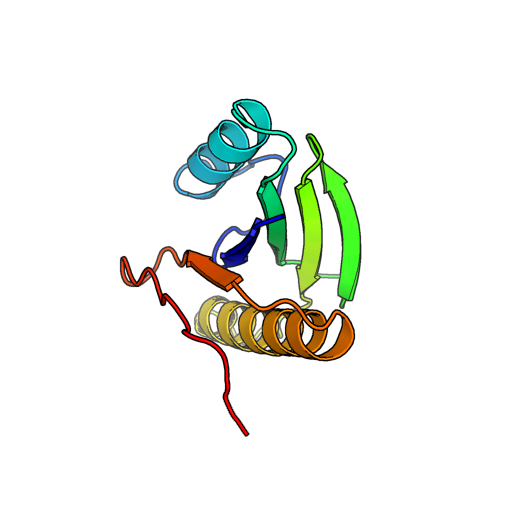A CA 1
ATOM 690 C C . ARG A 1 88 ? -18.873 -6.311 -3.108 1.00 85.62 88 ARG A C 1
ATOM 692 O O . ARG A 1 88 ? -19.719 -7.139 -2.801 1.00 85.62 88 ARG A O 1
ATOM 699 N N . SER A 1 89 ? -18.354 -5.441 -2.247 1.00 79.62 89 SER A N 1
ATOM 700 C CA . SER A 1 89 ? -18.667 -5.444 -0.815 1.00 79.62 89 SER A CA 1
ATOM 701 C C . SER A 1 89 ? -19.830 -4.519 -0.431 1.00 79.62 89 SER A C 1
ATOM 703 O O . SER A 1 89 ? -20.173 -4.447 0.745 1.00 79.62 89 SER A O 1
ATOM 705 N N . GLY A 1 90 ? -20.424 -3.784 -1.382 1.00 75.38 90 GLY A N 1
ATOM 706 C CA . GLY A 1 90 ? -21.532 -2.856 -1.110 1.00 75.38 90 GLY A CA 1
ATOM 707 C C . GLY A 1 90 ? -21.155 -1.694 -0.180 1.00 75.38 90 GLY A C 1
ATOM 708 O O . GLY A 1 90 ? -21.992 -1.195 0.575 1.00 75.38 90 GLY A O 1
ATOM 709 N N . ILE A 1 91 ? -19.884 -1.282 -0.185 1.00 75.88 91 ILE A N 1
ATOM 710 C CA . ILE A 1 91 ? -19.357 -0.263 0.732 1.00 75.88 91 ILE A CA 1
ATOM 711 C C . ILE A 1 91 ? -19.880 1.120 0.320 1.00 75.88 91 ILE A C 1
ATOM 713 O O . ILE A 1 91 ? -19.612 1.589 -0.783 1.00 75.88 91 ILE A O 1
ATOM 717 N N . LYS A 1 92 ? -20.601 1.793 1.226 1.00 59.66 92 LYS A N 1
ATOM 718 C CA . LYS A 1 92 ? -21.270 3.079 0.944 1.00 59.66 92 LYS A CA 1
ATOM 719 C C . LYS A 1 92 ? -20.377 4.314 1.101 1.00 59.66 92 LYS A C 1
ATOM 721 O O . LYS A 1 92 ? -20.597 5.301 0.409 1.00 59.66 92 LYS A O 1
ATOM 726 N N . ASN A 1 93 ? -19.383 4.257 1.992 1.00 62.91 93 ASN A N 1
ATOM 727 C CA . ASN A 1 93 ? -18.506 5.386 2.315 1.00 62.91 93 ASN A CA 1
ATOM 728 C C . ASN A 1 93 ? -17.051 5.021 2.019 1.00 62.91 93 ASN A C 1
ATOM 730 O O . ASN A 1 93 ? -16.508 4.098 2.632 1.00 62.91 93 ASN A O 1
ATOM 734 N N . LEU A 1 94 ? -16.442 5.765 1.096 1.00 65.69 94 LEU A N 1
ATOM 735 C CA . LEU A 1 94 ? -15.123 5.493 0.539 1.00 65.69 94 LEU A CA 1
ATOM 736 C C . LEU A 1 94 ? -14.244 6.742 0.588 1.00 65.69 94 LEU A C 1
ATOM 738 O O . LEU A 1 94 ? -14.644 7.809 0.124 1.00 65.69 94 LEU A O 1
ATOM 742 N N . PHE A 1 95 ? -13.030 6.586 1.110 1.00 67.00 95 PHE A N 1
ATOM 743 C CA . PHE A 1 95 ? -12.025 7.646 1.155 1.00 67.00 95 PHE A CA 1
ATOM 744 C C . PHE A 1 95 ? -10.778 7.202 0.405 1.00 67.00 95 PHE A C 1
ATOM 746 O O . PHE A 1 95 ? -10.230 6.153 0.732 1.00 67.00 95 PHE A O 1
ATOM 753 N N . PHE A 1 96 ? -10.331 7.998 -0.567 1.00 66.69 96 PHE A N 1
ATOM 754 C CA . PHE A 1 96 ? -9.061 7.793 -1.261 1.00 66.69 96 PHE A CA 1
ATOM 755 C C . PHE A 1 96 ? -8.010 8.798 -0.792 1.00 66.69 96 PHE A C 1
ATOM 757 O O . PHE A 1 96 ? -8.283 9.996 -0.732 1.00 66.69 96 PHE A O 1
ATOM 764 N N . ILE A 1 97 ? -6.799 8.315 -0.511 1.00 64.38 97 ILE A N 1
ATOM 765 C CA . ILE A 1 97 ? -5.618 9.149 -0.253 1.00 64.38 97 ILE A CA 1
ATOM 766 C C . ILE A 1 97 ? -4.574 8.824 -1.326 1.00 64.38 97 ILE A C 1
ATOM 768 O O . ILE A 1 97 ? -4.240 7.655 -1.489 1.00 64.38 97 ILE A O 1
ATOM 772 N N . SER A 1 98 ? -4.079 9.837 -2.049 1.00 63.56 98 SER A N 1
ATOM 773 C CA . SER A 1 98 ? -2.973 9.721 -3.016 1.00 63.56 98 SER A CA 1
ATOM 774 C C . SER A 1 98 ? -1.913 10.799 -2.779 1.00 63.56 98 SER A C 1
ATOM 776 O O . SER A 1 98 ? -2.237 11.960 -2.505 1.00 63.56 98 SER A O 1
ATOM 778 N N . TRP A 1 99 ? -0.639 10.413 -2.905 1.00 62.44 99 TRP A N 1
ATOM 779 C CA . TRP A 1 99 ? 0.514 11.279 -2.644 1.00 62.44 99 TRP A CA 1
ATOM 780 C C . TRP A 1 99 ? 0.681 12.407 -3.673 1.00 62.44 99 TRP A C 1
ATOM 782 O O . TRP A 1 99 ? 1.149 13.489 -3.328 1.00 62.44 99 TRP A O 1
ATOM 792 N N . ALA A 1 100 ? 0.258 12.195 -4.923 1.00 55.06 100 ALA A N 1
ATOM 793 C CA . ALA A 1 100 ? 0.566 13.106 -6.026 1.00 55.06 100 ALA A CA 1
ATOM 794 C C . ALA A 1 100 ? -0.284 14.390 -6.062 1.00 5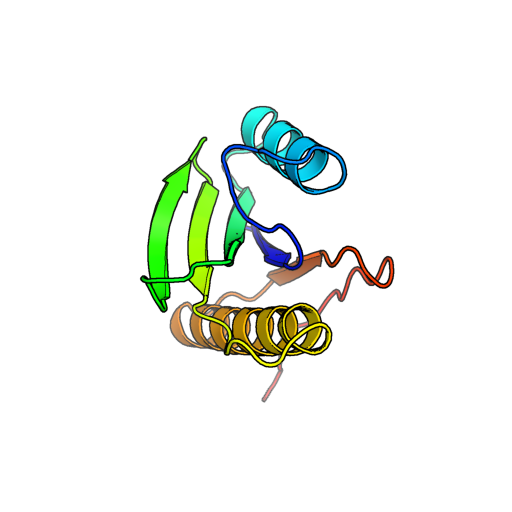5.06 100 ALA A C 1
ATOM 796 O O . ALA A 1 100 ? 0.041 15.298 -6.823 1.00 55.06 100 ALA A O 1
ATOM 797 N N . THR A 1 101 ? -1.384 14.496 -5.301 1.00 46.25 101 THR A N 1
ATOM 798 C CA . THR A 1 101 ? -2.326 15.613 -5.534 1.00 46.25 101 THR A CA 1
ATOM 799 C C . THR A 1 101 ? -3.083 16.150 -4.319 1.00 46.25 101 THR A C 1
ATOM 801 O O . THR A 1 101 ? -3.965 16.981 -4.504 1.00 46.25 101 THR A O 1
ATOM 804 N N . ARG A 1 102 ? -2.801 15.725 -3.073 1.00 45.69 102 ARG A N 1
ATOM 805 C CA . ARG A 1 102 ? -3.650 16.078 -1.900 1.00 45.69 102 ARG A CA 1
ATOM 806 C C . ARG A 1 102 ? -5.156 15.861 -2.162 1.00 45.69 102 ARG A C 1
ATOM 808 O O . ARG A 1 102 ? -6.000 16.491 -1.528 1.00 45.69 102 ARG A O 1
ATOM 815 N N . LEU A 1 103 ? -5.510 14.993 -3.110 1.00 39.91 103 LEU A N 1
ATOM 816 C CA . LEU A 1 103 ? -6.893 14.771 -3.496 1.00 39.91 103 LEU A CA 1
ATOM 817 C C . LEU A 1 103 ? -7.463 13.745 -2.523 1.00 39.91 103 LEU A C 1
ATOM 819 O O . LEU A 1 103 ? -7.324 12.538 -2.715 1.00 39.91 103 LEU A O 1
ATOM 823 N N . VAL A 1 104 ? -8.085 14.233 -1.452 1.00 46.88 104 VAL A N 1
ATOM 824 C CA . VAL A 1 104 ? -9.062 13.438 -0.710 1.00 46.88 104 VAL A CA 1
ATOM 825 C C . VAL A 1 104 ? -10.300 13.377 -1.597 1.00 46.88 104 VAL A C 1
ATOM 827 O O . VAL A 1 104 ? -11.175 14.239 -1.531 1.00 46.88 104 VAL A O 1
ATOM 830 N N . LEU A 1 105 ? -10.346 12.397 -2.502 1.00 45.12 105 LEU A N 1
ATOM 831 C CA . LEU A 1 105 ? -11.558 12.125 -3.268 1.00 45.12 105 LEU A CA 1
ATOM 832 C C . LEU A 1 105 ? -12.554 11.461 -2.325 1.00 45.12 105 LEU A C 1
ATOM 834 O O . LEU A 1 105 ? -12.509 10.255 -2.077 1.00 45.12 105 LEU A O 1
ATOM 838 N N . LEU A 1 106 ? -13.446 12.286 -1.784 1.00 45.16 106 LEU A N 1
ATOM 839 C CA . LEU A 1 106 ? -14.648 11.839 -1.106 1.00 45.16 106 LEU A CA 1
ATOM 840 C C . LEU A 1 106 ? -15.648 11.453 -2.194 1.00 45.16 106 LEU A C 1
ATOM 842 O O . LEU A 1 106 ? -16.483 12.256 -2.613 1.00 45.16 106 LEU A O 1
ATOM 846 N N . LEU A 1 107 ? -15.507 10.235 -2.716 1.00 45.88 107 LEU A N 1
ATOM 847 C CA . LEU A 1 107 ? -16.508 9.683 -3.615 1.00 45.88 107 LEU A CA 1
ATOM 848 C C . LEU A 1 107 ? -17.756 9.417 -2.769 1.00 45.88 107 LEU A C 1
ATOM 850 O O . LEU A 1 107 ? -17.851 8.413 -2.063 1.00 45.88 107 LEU A O 1
ATOM 854 N N . ARG A 1 108 ? -18.701 10.366 -2.812 1.00 41.16 108 ARG A N 1
ATOM 855 C CA . ARG A 1 108 ? -20.096 10.093 -2.454 1.00 41.16 108 ARG A CA 1
ATOM 856 C C . ARG A 1 108 ? -20.577 8.916 -3.306 1.00 41.16 108 ARG A C 1
ATOM 858 O O . ARG A 1 108 ? -20.072 8.750 -4.419 1.00 41.16 108 ARG A O 1
ATOM 865 N N . PRO A 1 109 ? -21.485 8.085 -2.771 1.00 44.91 109 PRO A N 1
ATOM 866 C CA . PRO A 1 109 ? -21.875 6.833 -3.401 1.00 44.91 109 PRO A CA 1
ATOM 867 C C . PRO A 1 109 ? -22.182 7.045 -4.881 1.00 44.91 109 PRO A C 1
ATOM 869 O O . PRO A 1 109 ? -22.851 8.014 -5.239 1.00 44.91 109 PRO A O 1
ATOM 872 N N . LEU A 1 110 ? -21.690 6.126 -5.718 1.00 49.41 110 LEU A N 1
ATOM 873 C CA . LEU A 1 110 ? -22.264 5.895 -7.037 1.00 49.41 110 LEU A CA 1
ATOM 874 C C . LEU A 1 110 ? -23.724 5.500 -6.780 1.00 49.41 110 LEU A C 1
ATOM 876 O O . LEU A 1 110 ? -24.004 4.346 -6.468 1.00 49.41 110 LEU A O 1
ATOM 880 N N . GLN A 1 111 ? -24.617 6.488 -6.748 1.00 40.97 111 GLN A N 1
ATOM 881 C CA . GLN A 1 111 ? -26.036 6.244 -6.936 1.00 40.97 111 GLN A CA 1
ATOM 882 C C . GLN A 1 111 ? -26.173 5.865 -8.407 1.00 40.97 111 GLN A C 1
ATOM 884 O O . GLN A 1 111 ? -25.713 6.619 -9.266 1.00 40.97 111 GLN A O 1
ATOM 889 N N . ASP A 1 112 ? -26.681 4.657 -8.646 1.00 45.72 112 ASP A N 1
ATOM 890 C CA . ASP A 1 112 ? -27.138 4.232 -9.969 1.00 45.72 112 ASP A CA 1
ATOM 891 C C . ASP A 1 112 ? -28.153 5.236 -10.543 1.00 45.72 112 ASP A C 1
ATOM 893 O O . ASP A 1 112 ? -28.947 5.798 -9.745 1.00 45.72 112 ASP A O 1
#

pLDDT: mean 83.78, std 16.05, range [39.91, 96.94]

Secondary structure (DSSP, 8-state):
-EEEEE-S---SS-SS-THHHHHHHHHHT---TTEEEEEEEEESS-SS-EEEETTEEEEEEE----GGGHHHHHHHHHHHHHHHHHHHHT---EEEE-TTT---EEE-----

Foldseek 3Di:
DAEEEEFAAQWPPDDPDDVNVVVLVCLQPPPDPPYEYEYEHEDCPDAQDWDDDSRHTYGYHNFDPPDPCSSVSRRVSSVVVVVVVCVVVVHQWYFYDHDPPRDRPRPHDPDD